Protein AF-A0A7M1SNK4-F1 (afdb_monomer_lite)

Structure (mmCIF, N/CA/C/O backbone):
data_AF-A0A7M1SNK4-F1
#
_entry.id   AF-A0A7M1SNK4-F1
#
loop_
_atom_site.group_PDB
_atom_site.id
_atom_site.type_symbol
_atom_site.label_atom_id
_atom_site.label_alt_id
_atom_site.label_comp_id
_atom_site.label_asym_id
_atom_site.label_entity_id
_atom_site.label_seq_id
_atom_site.pdbx_PDB_ins_code
_atom_site.Cartn_x
_atom_site.Cartn_y
_atom_site.Cartn_z
_atom_site.occupancy
_atom_site.B_iso_or_equiv
_atom_site.auth_seq_id
_atom_site.auth_comp_id
_atom_site.auth_asym_id
_atom_site.auth_atom_id
_atom_site.pdbx_PDB_model_num
ATOM 1 N N . MET A 1 1 ? 9.692 23.765 13.090 1.00 39.50 1 MET A N 1
ATOM 2 C CA . MET A 1 1 ? 8.949 22.627 12.505 1.00 39.50 1 MET A CA 1
ATOM 3 C C . MET A 1 1 ? 9.484 22.427 11.087 1.00 39.50 1 MET A C 1
ATOM 5 O O . MET A 1 1 ? 9.109 23.171 10.196 1.00 39.50 1 MET A O 1
ATOM 9 N N . ALA A 1 2 ? 10.495 21.569 10.906 1.00 40.94 2 ALA A N 1
ATOM 10 C CA . ALA A 1 2 ? 11.241 21.479 9.646 1.00 40.94 2 ALA A CA 1
ATOM 11 C C . ALA A 1 2 ? 10.467 20.641 8.613 1.00 40.94 2 ALA A C 1
ATOM 13 O O . ALA A 1 2 ? 10.282 19.438 8.799 1.00 40.94 2 ALA A O 1
ATOM 14 N N . GLY A 1 3 ? 9.996 21.281 7.541 1.00 42.75 3 GLY A N 1
ATOM 15 C CA . GLY A 1 3 ? 9.395 20.600 6.397 1.00 42.75 3 GLY A CA 1
ATOM 16 C C . GLY A 1 3 ? 10.464 19.819 5.638 1.00 42.75 3 GLY A C 1
ATOM 17 O O . GLY A 1 3 ? 11.304 20.408 4.966 1.00 42.75 3 GLY A O 1
ATOM 18 N N . ARG A 1 4 ? 10.459 18.487 5.763 1.00 48.12 4 ARG A N 1
ATOM 19 C CA . ARG A 1 4 ? 11.282 17.611 4.920 1.00 48.12 4 ARG A CA 1
ATOM 20 C C . ARG A 1 4 ? 10.740 17.664 3.493 1.00 48.12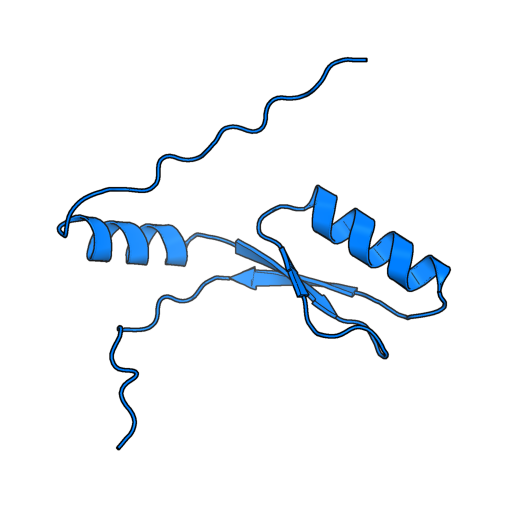 4 ARG A C 1
ATOM 22 O O . ARG A 1 4 ? 9.673 17.121 3.223 1.00 48.12 4 ARG A O 1
ATOM 29 N N . SER A 1 5 ? 11.484 18.321 2.608 1.00 48.00 5 SER A N 1
ATOM 30 C CA . SER A 1 5 ? 11.262 18.270 1.165 1.00 48.00 5 SER A CA 1
ATOM 31 C C . SER A 1 5 ? 11.520 16.838 0.689 1.00 48.00 5 SER A C 1
ATOM 33 O O . SER A 1 5 ? 12.618 16.312 0.870 1.00 48.00 5 SER A O 1
ATOM 35 N N . THR A 1 6 ? 10.500 16.159 0.168 1.00 55.19 6 THR A N 1
ATOM 36 C CA . THR A 1 6 ? 10.666 14.844 -0.464 1.00 55.19 6 THR A CA 1
ATOM 37 C C . THR A 1 6 ? 11.369 15.027 -1.806 1.00 55.19 6 THR A C 1
ATOM 39 O O . THR A 1 6 ? 10.900 15.849 -2.596 1.00 55.19 6 THR A O 1
ATOM 42 N N . PRO A 1 7 ? 12.452 14.288 -2.103 1.00 45.50 7 PRO A N 1
ATOM 43 C CA . PRO A 1 7 ? 13.070 14.353 -3.419 1.00 45.50 7 PRO A CA 1
ATOM 44 C C . PRO A 1 7 ? 12.064 13.865 -4.467 1.00 45.50 7 PRO A C 1
ATOM 46 O O . PRO A 1 7 ? 11.530 12.761 -4.364 1.00 45.50 7 PRO A O 1
ATOM 49 N N . ILE A 1 8 ? 11.780 14.712 -5.455 1.00 56.59 8 ILE A N 1
ATOM 50 C CA . ILE A 1 8 ? 11.036 14.322 -6.651 1.00 56.59 8 ILE A CA 1
ATOM 51 C C . ILE A 1 8 ? 12.018 13.512 -7.495 1.00 56.59 8 ILE A C 1
ATOM 53 O O . ILE A 1 8 ? 12.995 14.061 -8.001 1.00 56.59 8 ILE A O 1
ATOM 57 N N . LEU A 1 9 ? 11.803 12.199 -7.583 1.00 60.03 9 LEU A N 1
ATOM 58 C CA . LEU A 1 9 ? 12.568 11.345 -8.488 1.00 60.03 9 LEU A CA 1
ATOM 59 C C . LEU A 1 9 ? 12.311 11.812 -9.931 1.00 60.03 9 LEU A C 1
ATOM 61 O O . LEU A 1 9 ? 11.147 12.002 -10.301 1.00 60.03 9 LEU A O 1
ATOM 65 N N . PRO A 1 10 ? 13.363 12.029 -10.739 1.00 51.44 10 PRO A N 1
ATOM 66 C CA . PRO A 1 10 ? 13.198 12.439 -12.124 1.00 51.44 10 PRO A CA 1
ATOM 67 C C . PRO A 1 10 ? 12.424 11.358 -12.883 1.00 51.44 10 PRO A C 1
ATOM 69 O O . PRO A 1 10 ? 12.773 10.181 -12.842 1.00 51.44 10 PRO A O 1
ATOM 72 N N . THR A 1 11 ? 11.349 11.765 -13.558 1.00 53.62 11 THR A N 1
ATOM 73 C CA . THR A 1 11 ? 10.635 10.901 -14.505 1.00 53.62 11 THR A CA 1
ATOM 74 C C . THR A 1 11 ? 11.457 10.866 -15.796 1.00 53.62 11 THR A C 1
ATOM 76 O O . THR A 1 11 ? 11.709 11.939 -16.349 1.00 53.62 11 THR A O 1
ATOM 79 N N . PRO A 1 12 ? 11.929 9.700 -16.266 1.00 52.25 12 PRO A N 1
ATOM 80 C CA . PRO A 1 12 ? 12.786 9.642 -17.441 1.00 52.25 12 PRO A CA 1
ATOM 81 C C . PRO A 1 12 ? 11.966 9.949 -18.703 1.00 52.25 12 PRO A C 1
ATOM 83 O O . PRO A 1 12 ? 11.002 9.252 -19.023 1.00 52.25 12 PRO A O 1
ATOM 86 N N . ALA A 1 13 ? 12.336 11.029 -19.391 1.00 54.47 13 ALA A N 1
ATOM 87 C CA . ALA A 1 13 ? 11.773 11.422 -20.678 1.00 54.47 13 ALA A CA 1
ATOM 88 C C . ALA A 1 13 ? 12.445 10.657 -21.837 1.00 54.47 13 ALA A C 1
ATOM 90 O O . ALA A 1 13 ? 13.635 10.357 -21.767 1.00 54.47 13 ALA A O 1
ATOM 91 N N . ASP A 1 14 ? 11.665 10.423 -22.897 1.00 49.78 14 ASP A N 1
ATOM 92 C CA . ASP A 1 14 ? 12.005 9.871 -24.221 1.00 49.78 14 ASP A CA 1
ATOM 93 C C . ASP A 1 14 ? 12.280 8.369 -24.351 1.00 49.78 14 ASP A C 1
ATOM 95 O O . ASP A 1 14 ? 13.040 7.786 -23.596 1.00 49.78 14 ASP A O 1
ATOM 99 N N . SER A 1 15 ? 11.703 7.768 -25.402 1.00 53.69 15 SER A N 1
ATOM 100 C CA . SER A 1 15 ? 11.467 6.342 -25.715 1.00 53.69 15 SER A CA 1
ATOM 101 C C . SER A 1 15 ? 12.637 5.342 -25.617 1.00 53.69 15 SER A C 1
ATOM 103 O O . SER A 1 15 ? 12.442 4.157 -25.867 1.00 53.69 15 SER A O 1
ATOM 105 N N . ARG A 1 16 ? 13.843 5.768 -25.220 1.00 50.66 16 ARG A N 1
ATOM 106 C CA . ARG A 1 16 ? 14.842 4.877 -24.590 1.00 50.66 16 ARG A CA 1
ATOM 107 C C . ARG A 1 16 ? 14.470 4.553 -23.132 1.00 50.66 16 ARG A C 1
ATOM 109 O O . ARG A 1 16 ? 14.990 3.601 -22.566 1.00 50.66 16 ARG A O 1
ATOM 116 N N . SER A 1 17 ? 13.522 5.304 -22.571 1.00 58.34 17 SER A N 1
ATOM 117 C CA . SER A 1 17 ? 13.076 5.254 -21.187 1.00 58.34 17 SER A CA 1
ATOM 118 C C . SER A 1 17 ? 12.135 4.105 -20.861 1.00 58.34 17 SER A C 1
ATOM 120 O O . SER A 1 17 ? 11.955 3.842 -19.685 1.00 58.34 17 SER A O 1
ATOM 122 N N . GLU A 1 18 ? 11.538 3.398 -21.827 1.00 58.91 18 GLU A N 1
ATOM 123 C CA . GLU A 1 18 ? 10.619 2.294 -21.497 1.00 58.91 18 GLU A CA 1
ATOM 124 C C . GLU A 1 18 ? 11.360 1.069 -20.949 1.00 58.91 18 GLU A C 1
ATOM 126 O O . GLU A 1 18 ? 10.912 0.473 -19.970 1.00 58.91 18 GLU A O 1
ATOM 131 N N . ILE A 1 19 ? 12.518 0.730 -21.529 1.00 60.12 19 ILE A N 1
ATOM 132 C CA . ILE A 1 19 ? 13.385 -0.348 -21.028 1.00 60.12 19 ILE A CA 1
ATOM 133 C C . ILE A 1 19 ? 13.950 0.050 -19.658 1.00 60.12 19 ILE A C 1
ATOM 135 O O . ILE A 1 19 ? 13.820 -0.715 -18.700 1.00 60.12 19 ILE A O 1
ATOM 139 N N . ASP A 1 20 ? 14.460 1.280 -19.540 1.00 67.69 20 ASP A N 1
ATOM 140 C CA . ASP A 1 20 ? 14.985 1.823 -18.281 1.00 67.69 20 ASP A CA 1
ATOM 141 C C . ASP A 1 20 ? 13.896 1.922 -17.196 1.00 67.69 20 ASP A C 1
ATOM 143 O O . ASP A 1 20 ? 14.138 1.627 -16.026 1.00 67.69 20 ASP A O 1
ATOM 147 N N . ALA A 1 21 ? 12.665 2.289 -17.562 1.00 68.00 21 ALA A N 1
ATOM 148 C CA . ALA A 1 21 ? 11.532 2.353 -16.646 1.00 68.00 21 ALA A CA 1
ATOM 149 C C . ALA A 1 21 ? 11.077 0.955 -16.228 1.00 68.00 21 ALA A C 1
ATOM 151 O O . ALA A 1 21 ? 10.794 0.738 -15.053 1.00 68.00 21 ALA A O 1
ATOM 152 N N . ALA A 1 22 ? 11.020 -0.009 -17.149 1.00 73.62 22 ALA A N 1
ATOM 153 C CA . ALA A 1 22 ? 10.680 -1.387 -16.815 1.00 73.62 22 ALA A CA 1
ATOM 154 C C . ALA A 1 22 ? 11.702 -1.985 -15.836 1.00 73.62 22 ALA A C 1
ATOM 156 O O . ALA A 1 22 ? 11.313 -2.634 -14.864 1.00 73.62 22 ALA A O 1
ATOM 157 N N . GLU A 1 23 ? 12.994 -1.738 -16.046 1.00 76.06 23 GLU A N 1
ATOM 158 C CA . GLU A 1 23 ? 14.055 -2.158 -15.128 1.00 76.06 23 GLU A CA 1
ATOM 159 C C . GLU A 1 23 ? 13.954 -1.445 -13.770 1.00 76.06 23 GLU A C 1
ATOM 161 O O . GLU A 1 23 ? 13.973 -2.092 -12.717 1.00 76.06 23 GLU A O 1
ATOM 166 N N . PHE A 1 24 ? 13.726 -0.130 -13.780 1.00 77.25 24 PHE A N 1
ATOM 167 C CA . PHE A 1 24 ? 13.495 0.661 -12.573 1.00 77.25 24 PHE A CA 1
ATOM 168 C C . PHE A 1 24 ? 12.294 0.146 -11.764 1.00 77.25 24 PHE A C 1
ATOM 170 O O . PHE A 1 24 ? 12.381 -0.056 -10.549 1.00 77.25 24 PHE A O 1
ATOM 177 N N . PHE A 1 25 ? 11.168 -0.135 -12.423 1.00 79.00 25 PHE A N 1
ATOM 178 C CA . PHE A 1 25 ? 9.961 -0.601 -11.749 1.00 79.00 25 PHE A CA 1
ATOM 179 C C . PHE A 1 25 ? 10.092 -2.028 -11.216 1.00 79.00 25 PHE A C 1
ATOM 181 O O . PHE A 1 25 ? 9.533 -2.307 -10.158 1.00 79.00 25 PHE A O 1
ATOM 188 N N . ARG A 1 26 ? 10.889 -2.904 -11.846 1.00 80.75 26 ARG A N 1
ATOM 189 C CA . ARG A 1 26 ? 11.152 -4.263 -11.328 1.00 80.75 26 ARG A CA 1
ATOM 190 C C . ARG A 1 26 ? 11.795 -4.262 -9.945 1.00 80.75 26 ARG A C 1
ATOM 192 O O . ARG A 1 26 ? 11.592 -5.207 -9.193 1.00 80.75 26 ARG A O 1
ATOM 199 N N . THR A 1 27 ? 12.560 -3.232 -9.598 1.00 84.38 27 THR A N 1
ATOM 200 C CA . THR A 1 27 ? 13.175 -3.092 -8.264 1.00 84.38 27 THR A CA 1
ATOM 201 C C . THR A 1 27 ? 12.384 -2.171 -7.334 1.00 84.38 27 THR A C 1
ATOM 203 O O . THR A 1 27 ? 12.745 -1.991 -6.171 1.00 84.38 27 THR A O 1
ATOM 206 N N . SER A 1 28 ? 11.280 -1.609 -7.826 1.00 88.00 28 SER A N 1
ATOM 207 C CA . SER A 1 28 ? 10.448 -0.669 -7.088 1.00 88.00 28 SER A CA 1
ATOM 208 C C . SER A 1 28 ? 9.354 -1.376 -6.294 1.00 88.00 28 SER A C 1
ATOM 210 O O . SER A 1 28 ? 8.756 -2.365 -6.725 1.00 88.00 28 SER A O 1
ATOM 212 N N . PHE A 1 29 ? 9.044 -0.802 -5.135 1.00 90.69 29 PHE A N 1
ATOM 213 C CA . PHE A 1 29 ? 7.996 -1.280 -4.245 1.00 90.69 29 PHE A CA 1
ATOM 214 C C . PHE A 1 29 ? 6.929 -0.210 -4.033 1.00 90.69 29 PHE A C 1
ATOM 216 O O . PHE A 1 29 ? 7.187 0.992 -4.110 1.00 90.69 29 PHE A O 1
ATOM 223 N N . ALA A 1 30 ? 5.727 -0.662 -3.706 1.00 93.88 30 ALA A N 1
ATOM 224 C CA . ALA A 1 30 ? 4.640 0.172 -3.232 1.00 93.88 30 ALA A CA 1
ATOM 225 C C . ALA A 1 30 ? 3.989 -0.461 -2.000 1.00 93.88 30 ALA A C 1
ATOM 227 O O . ALA A 1 30 ? 4.210 -1.626 -1.677 1.00 93.88 30 ALA A O 1
ATOM 228 N N . VAL A 1 31 ? 3.170 0.316 -1.303 1.00 95.56 31 VAL A N 1
ATOM 229 C CA . VAL A 1 31 ? 2.416 -0.142 -0.140 1.00 95.56 31 VAL A CA 1
ATOM 230 C C . VAL A 1 31 ? 0.946 -0.238 -0.514 1.00 95.56 31 VAL A C 1
ATOM 232 O O . VAL A 1 31 ? 0.287 0.767 -0.785 1.00 95.56 31 VAL A O 1
ATOM 235 N N . LEU A 1 32 ? 0.429 -1.460 -0.522 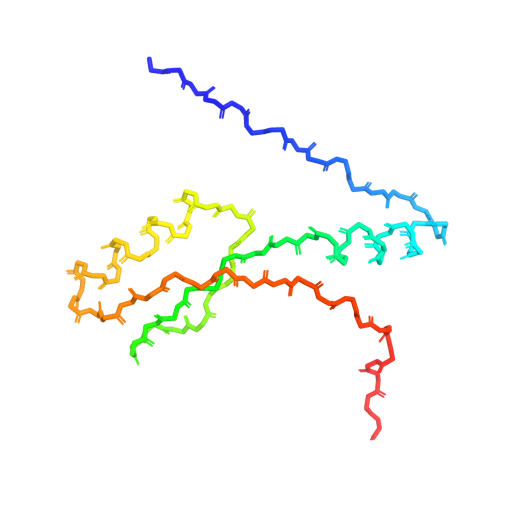1.00 94.94 32 LEU A N 1
ATOM 236 C CA . LEU A 1 32 ? -0.988 -1.746 -0.646 1.00 94.94 32 LEU A CA 1
ATOM 237 C C . LEU A 1 32 ? -1.632 -1.671 0.742 1.00 94.94 32 LEU A C 1
ATOM 239 O O . LEU A 1 32 ? -1.276 -2.421 1.648 1.00 94.94 32 LEU A O 1
ATOM 243 N N . VAL A 1 33 ? -2.611 -0.785 0.889 1.00 92.50 33 VAL A N 1
ATOM 244 C CA . VAL A 1 33 ? -3.481 -0.718 2.064 1.00 92.50 33 VAL A CA 1
ATOM 245 C C . VAL A 1 33 ? -4.743 -1.520 1.778 1.00 92.50 33 VAL A C 1
ATOM 247 O O . VAL A 1 33 ? -5.471 -1.232 0.819 1.00 92.50 33 VAL A O 1
ATOM 250 N N . ARG A 1 34 ? -5.015 -2.513 2.626 1.00 91.81 34 ARG A N 1
ATOM 251 C CA . ARG A 1 34 ? -6.193 -3.381 2.539 1.00 91.81 34 ARG A CA 1
ATOM 252 C C . ARG A 1 34 ? -6.923 -3.368 3.878 1.00 91.81 34 ARG A C 1
ATOM 254 O O . ARG A 1 34 ? -6.325 -3.720 4.879 1.00 91.81 34 ARG A O 1
ATOM 261 N N . GLY A 1 35 ? -8.201 -2.999 3.883 1.00 86.00 35 GLY A N 1
ATOM 262 C CA . GLY A 1 35 ? -9.100 -3.189 5.028 1.00 86.00 35 GLY A CA 1
ATOM 263 C C . GLY A 1 35 ? -10.270 -4.101 4.666 1.00 86.00 35 GLY A C 1
ATOM 264 O O . GLY A 1 35 ? -10.398 -4.519 3.510 1.00 86.00 35 GLY A O 1
ATOM 265 N N . LYS A 1 36 ? -11.140 -4.400 5.636 1.00 80.38 36 LYS A N 1
ATOM 266 C CA . LYS A 1 36 ? -12.411 -5.099 5.384 1.00 80.38 36 LYS A CA 1
ATOM 267 C C . LYS A 1 36 ? -13.401 -4.188 4.664 1.00 80.38 36 LYS A C 1
ATOM 269 O O . LYS A 1 36 ? -14.153 -4.656 3.815 1.00 80.38 36 LYS A O 1
ATOM 274 N N . THR A 1 37 ? -13.386 -2.894 4.989 1.00 73.44 37 THR A N 1
ATOM 275 C CA . THR A 1 37 ? -14.339 -1.901 4.457 1.00 73.44 37 THR A CA 1
ATOM 276 C C . THR A 1 37 ? -13.693 -0.879 3.526 1.00 73.44 37 THR A C 1
ATOM 278 O O . THR A 1 37 ? -14.363 -0.288 2.678 1.00 73.44 37 THR A O 1
ATOM 281 N N . VAL A 1 38 ? -12.383 -0.667 3.652 1.00 68.50 38 VAL A N 1
ATOM 282 C CA . VAL A 1 38 ? -11.634 0.272 2.816 1.00 68.50 38 VAL A CA 1
ATOM 283 C C . VAL A 1 38 ? -11.315 -0.358 1.454 1.00 68.50 38 VAL A C 1
ATOM 285 O O . VAL A 1 38 ? -10.782 -1.466 1.368 1.00 68.50 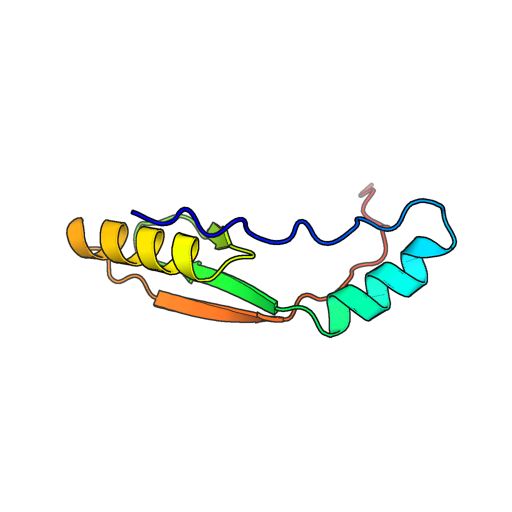38 VAL A O 1
ATOM 288 N N . ARG A 1 39 ? -11.618 0.371 0.366 1.00 78.69 39 ARG A N 1
ATOM 289 C CA . ARG A 1 39 ? -11.177 0.017 -0.996 1.00 78.69 39 ARG A CA 1
ATOM 290 C C . ARG A 1 39 ? -9.656 -0.159 -1.024 1.00 78.69 39 ARG A C 1
ATOM 292 O O . ARG A 1 39 ? -8.937 0.487 -0.276 1.00 78.69 39 ARG A O 1
ATOM 299 N N . ARG A 1 40 ? -9.141 -1.023 -1.897 1.00 86.75 40 ARG A N 1
ATOM 300 C CA . ARG A 1 40 ? -7.689 -1.224 -2.033 1.00 86.75 40 ARG A CA 1
ATOM 301 C C . ARG A 1 40 ? -7.039 0.069 -2.529 1.00 86.75 40 ARG A C 1
ATOM 303 O O . ARG A 1 40 ? -7.342 0.512 -3.634 1.00 86.75 40 ARG A O 1
ATOM 310 N N . HIS A 1 41 ? -6.165 0.660 -1.717 1.00 90.12 41 HIS A N 1
ATOM 311 C CA . HIS A 1 41 ? -5.417 1.868 -2.067 1.00 90.12 41 HIS A CA 1
ATOM 312 C C . HIS A 1 41 ? -3.928 1.554 -2.124 1.00 90.12 41 HIS A C 1
ATOM 314 O O . HIS A 1 41 ? -3.399 0.879 -1.245 1.00 90.12 41 HIS A O 1
ATOM 320 N N . LEU A 1 42 ? -3.256 2.062 -3.152 1.00 93.50 42 LEU A N 1
ATOM 321 C CA . LEU A 1 42 ? -1.836 1.840 -3.382 1.00 93.50 42 LEU A CA 1
ATOM 322 C C . LEU A 1 42 ? -1.084 3.153 -3.147 1.00 93.50 42 LEU A C 1
ATOM 324 O O . LEU A 1 42 ? -1.501 4.208 -3.627 1.00 93.50 42 LEU A O 1
ATOM 328 N N . TYR A 1 43 ? -0.004 3.092 -2.376 1.00 93.69 43 TYR A N 1
ATOM 329 C CA . TYR A 1 43 ? 0.795 4.245 -1.983 1.00 93.69 43 TYR A CA 1
ATOM 330 C C . TYR A 1 43 ? 2.258 4.011 -2.347 1.00 93.69 43 TYR A C 1
ATOM 332 O O . TYR A 1 43 ? 2.850 3.014 -1.950 1.00 93.69 43 TYR A O 1
ATOM 340 N N . PHE A 1 44 ? 2.872 4.972 -3.032 1.00 91.88 44 PHE A N 1
ATOM 341 C CA . PHE A 1 44 ? 4.311 4.954 -3.338 1.00 91.88 44 PHE A CA 1
ATOM 342 C C . PHE A 1 44 ? 5.165 5.589 -2.233 1.00 91.88 44 PHE A C 1
ATOM 344 O O . PHE A 1 44 ? 6.376 5.718 -2.364 1.00 91.88 44 PHE A O 1
ATOM 351 N N . ASN A 1 45 ? 4.539 6.011 -1.131 1.00 91.06 45 ASN A N 1
ATOM 352 C CA . ASN A 1 45 ? 5.238 6.510 0.042 1.00 91.06 45 ASN A CA 1
ATOM 353 C C . ASN A 1 45 ? 4.651 5.886 1.315 1.00 91.06 45 ASN A C 1
ATOM 355 O O . ASN A 1 45 ? 3.432 5.822 1.498 1.00 91.06 45 ASN A O 1
ATOM 359 N N . LEU A 1 46 ? 5.537 5.429 2.199 1.00 90.62 46 LEU A N 1
ATOM 360 C CA . LEU A 1 46 ? 5.152 4.773 3.446 1.00 90.62 46 LEU A CA 1
ATOM 361 C C . LEU A 1 46 ? 4.385 5.707 4.406 1.00 90.62 46 LEU A C 1
ATOM 363 O O . LEU A 1 46 ? 3.344 5.287 4.914 1.00 90.62 46 LEU A O 1
ATOM 367 N N . PRO A 1 47 ? 4.774 6.986 4.609 1.00 95.25 47 PRO A N 1
ATOM 368 C CA . PRO A 1 47 ? 4.072 7.850 5.560 1.00 95.25 47 PRO A CA 1
ATOM 369 C C . PRO A 1 47 ? 2.592 8.098 5.224 1.00 95.25 47 PRO A C 1
ATOM 371 O O . PRO A 1 47 ? 1.764 8.217 6.130 1.00 95.25 47 PRO A O 1
ATOM 374 N N . ALA A 1 48 ? 2.216 8.188 3.943 1.00 92.56 48 ALA A N 1
ATOM 375 C CA . ALA A 1 48 ? 0.810 8.317 3.560 1.00 92.56 48 ALA A CA 1
ATOM 376 C C . ALA A 1 48 ? 0.041 7.013 3.786 1.00 92.56 48 ALA A C 1
ATOM 378 O O . ALA A 1 48 ? -1.102 7.075 4.247 1.00 92.56 48 ALA A O 1
ATOM 379 N N . ALA A 1 49 ? 0.666 5.861 3.522 1.00 94.25 49 ALA A N 1
ATOM 380 C CA . ALA A 1 49 ? 0.074 4.553 3.785 1.00 94.25 49 ALA A CA 1
ATOM 381 C C . ALA A 1 49 ? -0.206 4.361 5.286 1.00 94.25 49 ALA A C 1
ATOM 383 O O . ALA A 1 49 ? -1.320 4.009 5.673 1.00 94.25 49 ALA A O 1
ATOM 384 N N . GLU A 1 50 ? 0.750 4.717 6.149 1.00 95.31 50 GLU A N 1
ATOM 385 C CA . GLU A 1 50 ? 0.580 4.684 7.606 1.00 95.31 50 GLU A CA 1
ATOM 386 C C . GLU A 1 50 ? -0.567 5.583 8.079 1.00 95.31 50 GLU A C 1
ATOM 388 O O . GLU A 1 50 ? -1.387 5.183 8.906 1.00 95.31 50 GLU A O 1
ATOM 393 N N . ARG A 1 51 ? -0.669 6.807 7.541 1.00 94.81 51 ARG A N 1
ATOM 394 C CA . ARG A 1 51 ? -1.790 7.712 7.848 1.00 94.81 51 ARG A CA 1
ATOM 395 C C . ARG A 1 51 ? -3.126 7.139 7.377 1.00 94.81 51 ARG A C 1
ATOM 397 O O . ARG A 1 51 ? -4.150 7.379 8.016 1.00 94.81 51 ARG A O 1
ATOM 404 N N . ALA A 1 52 ? -3.149 6.427 6.254 1.00 92.38 52 ALA A N 1
ATOM 405 C CA . ALA A 1 52 ? -4.353 5.775 5.755 1.00 92.38 52 ALA A CA 1
ATOM 406 C C . ALA A 1 52 ? -4.810 4.649 6.692 1.00 92.38 52 ALA A C 1
ATOM 408 O O . ALA A 1 52 ? -5.976 4.649 7.085 1.00 92.38 52 ALA A O 1
ATOM 409 N N . VAL A 1 53 ? -3.890 3.780 7.123 1.00 93.75 53 VAL A N 1
ATOM 410 C CA . VAL A 1 53 ? -4.183 2.691 8.067 1.00 93.75 53 VAL A CA 1
ATOM 411 C C . VAL A 1 53 ? -4.600 3.218 9.435 1.00 93.75 53 VAL A C 1
ATOM 413 O O . VAL A 1 53 ? -5.651 2.823 9.923 1.00 93.75 53 VAL A O 1
ATOM 416 N N . LYS A 1 54 ? -3.899 4.213 9.995 1.00 95.06 54 LYS A N 1
ATOM 417 C CA . LYS A 1 54 ? -4.309 4.856 11.260 1.00 95.06 54 LYS A CA 1
ATOM 418 C C . LYS A 1 54 ? -5.743 5.387 11.207 1.00 95.06 54 LYS A C 1
ATOM 420 O O . LYS A 1 54 ? -6.504 5.219 12.155 1.00 95.06 54 LYS A O 1
ATOM 425 N N . ARG A 1 55 ? -6.138 6.007 10.088 1.00 92.94 55 ARG A N 1
ATOM 426 C CA . ARG A 1 55 ? -7.518 6.481 9.887 1.00 92.94 55 ARG A CA 1
ATOM 427 C C . ARG A 1 55 ? -8.518 5.341 9.717 1.00 92.94 55 ARG A C 1
ATOM 429 O O . ARG A 1 55 ? -9.675 5.520 10.072 1.00 92.94 55 ARG A O 1
ATOM 436 N N . ALA A 1 56 ? -8.106 4.215 9.144 1.00 91.88 56 ALA A N 1
ATOM 437 C CA . ALA A 1 56 ? -8.952 3.036 9.013 1.00 91.88 56 ALA A CA 1
ATOM 438 C C . ALA A 1 56 ? -9.181 2.364 10.377 1.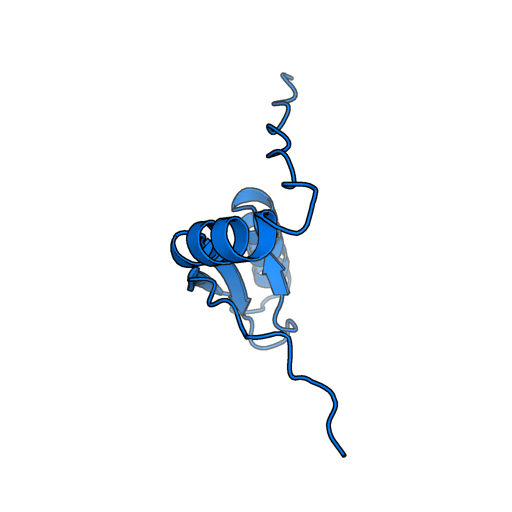00 91.88 56 ALA A C 1
ATOM 440 O O . ALA A 1 56 ? -10.335 2.161 10.748 1.00 91.88 56 ALA A O 1
ATOM 441 N N . HIS A 1 57 ? -8.121 2.171 11.169 1.00 93.75 57 HIS A N 1
ATOM 442 C CA . HIS A 1 57 ? -8.211 1.679 12.549 1.00 93.75 57 HIS A CA 1
ATOM 443 C C . HIS A 1 57 ? -9.077 2.585 13.426 1.00 93.75 57 HIS A C 1
ATOM 445 O O . HIS A 1 57 ? -9.927 2.095 14.159 1.00 93.75 57 HIS A O 1
ATOM 451 N N . ALA A 1 58 ? -8.944 3.910 13.297 1.00 94.44 58 ALA A N 1
ATOM 452 C CA . ALA A 1 58 ? -9.789 4.865 14.022 1.00 94.44 58 ALA A CA 1
ATOM 453 C C . ALA A 1 58 ? -11.290 4.749 13.682 1.00 94.44 58 ALA A C 1
ATOM 455 O O . ALA A 1 58 ? -12.128 5.197 14.458 1.00 94.44 58 ALA A O 1
ATOM 456 N N . ARG A 1 59 ? -11.639 4.151 12.536 1.00 91.50 59 ARG A N 1
ATOM 457 C CA . ARG A 1 59 ? -13.022 3.848 12.133 1.00 91.50 59 ARG A CA 1
ATOM 458 C C . ARG A 1 59 ? -13.451 2.416 12.480 1.00 91.50 59 ARG A C 1
ATOM 460 O O . ARG A 1 59 ? -14.542 2.015 12.090 1.00 91.50 59 ARG A O 1
ATOM 467 N N . GLY A 1 60 ? -12.609 1.651 13.175 1.00 93.06 60 GLY A N 1
ATOM 468 C CA . GLY A 1 60 ? -12.860 0.250 13.520 1.00 93.06 60 GLY A CA 1
ATOM 469 C C . GLY A 1 60 ? -12.626 -0.740 12.375 1.00 93.06 60 GLY A C 1
ATOM 470 O O . GLY A 1 60 ? -13.031 -1.893 12.494 1.00 93.06 60 GLY A O 1
ATOM 471 N N . ASP A 1 61 ? -11.997 -0.317 11.271 1.00 91.31 61 ASP A N 1
ATOM 472 C CA . ASP A 1 61 ? -11.597 -1.244 10.209 1.00 91.31 61 ASP A CA 1
ATOM 473 C C . ASP A 1 61 ? -10.263 -1.905 10.559 1.00 91.31 61 ASP A C 1
ATOM 475 O O . ASP A 1 61 ? -9.352 -1.251 11.061 1.00 91.31 61 ASP A O 1
ATOM 479 N N . ASP A 1 62 ? -10.138 -3.184 10.238 1.00 90.88 62 ASP A N 1
ATOM 480 C CA . ASP A 1 62 ? -8.948 -4.000 10.456 1.00 90.88 62 ASP A CA 1
ATOM 481 C C . ASP A 1 62 ? -8.051 -3.911 9.216 1.00 90.88 62 ASP A C 1
ATOM 483 O O . ASP A 1 62 ? -8.072 -4.771 8.334 1.00 90.88 62 ASP A O 1
ATOM 487 N N . ALA A 1 63 ? -7.384 -2.763 9.073 1.00 93.12 63 ALA A N 1
ATOM 488 C CA . ALA A 1 63 ? -6.575 -2.454 7.903 1.00 93.12 63 ALA A CA 1
ATOM 489 C C . ALA A 1 63 ? -5.105 -2.857 8.075 1.00 93.12 63 ALA A C 1
ATOM 491 O O . ALA A 1 63 ? -4.492 -2.611 9.114 1.00 93.12 63 ALA A O 1
ATOM 492 N N . GLU A 1 64 ? -4.525 -3.386 7.002 1.00 93.56 64 GLU A N 1
ATOM 493 C CA . GLU A 1 64 ? -3.158 -3.893 6.925 1.00 93.56 64 GLU A CA 1
ATOM 494 C C . GLU A 1 64 ? -2.325 -3.114 5.896 1.00 93.56 64 GLU A C 1
ATOM 496 O O . GLU A 1 64 ? -2.846 -2.597 4.898 1.00 93.56 64 GLU A O 1
ATOM 501 N N . LEU A 1 65 ? -1.010 -3.064 6.138 1.00 95.19 65 LEU A N 1
ATOM 502 C CA . LEU A 1 65 ? -0.002 -2.586 5.192 1.00 95.19 65 LEU A CA 1
ATOM 503 C C . LEU A 1 65 ? 0.694 -3.785 4.554 1.00 95.19 65 LEU A C 1
ATOM 505 O O . LEU A 1 65 ? 1.316 -4.583 5.250 1.00 95.19 65 LEU A O 1
ATOM 509 N N . ILE A 1 66 ? 0.630 -3.878 3.231 1.00 95.25 66 ILE A N 1
ATOM 510 C CA . ILE A 1 66 ? 1.261 -4.951 2.466 1.00 95.25 66 ILE A CA 1
ATOM 511 C C . ILE A 1 66 ? 2.280 -4.314 1.527 1.00 95.25 66 ILE A C 1
ATOM 513 O O . ILE A 1 66 ? 1.917 -3.518 0.660 1.00 95.25 66 ILE A O 1
ATOM 517 N N . LEU A 1 67 ? 3.559 -4.648 1.694 1.00 94.81 67 LEU A N 1
ATOM 518 C CA . LEU A 1 67 ? 4.593 -4.248 0.744 1.00 94.81 67 LEU A CA 1
ATOM 519 C C . LEU A 1 67 ? 4.452 -5.102 -0.521 1.00 94.81 67 LEU A C 1
ATOM 521 O O . LEU A 1 67 ? 4.449 -6.329 -0.445 1.00 94.81 67 LEU A O 1
ATOM 525 N N . VAL A 1 68 ? 4.321 -4.456 -1.676 1.00 94.50 68 VAL A N 1
ATOM 526 C CA . VAL A 1 68 ? 4.154 -5.115 -2.975 1.00 94.50 68 VAL A CA 1
ATOM 527 C C . VAL A 1 68 ? 5.240 -4.661 -3.939 1.00 94.50 68 VAL A C 1
ATOM 529 O O . VAL A 1 68 ? 5.615 -3.490 -3.952 1.00 94.50 68 VAL A O 1
ATOM 532 N N . GLN A 1 69 ? 5.744 -5.588 -4.746 1.00 92.75 69 GLN A N 1
ATOM 533 C CA . GLN A 1 69 ? 6.684 -5.293 -5.823 1.00 92.75 69 GLN A CA 1
ATOM 534 C C . GLN A 1 69 ? 5.913 -4.882 -7.078 1.00 92.75 69 GLN A C 1
ATOM 536 O O . GLN A 1 69 ? 4.875 -5.469 -7.397 1.00 92.75 69 GLN A O 1
ATOM 541 N N . LEU A 1 70 ? 6.407 -3.868 -7.785 1.00 89.62 70 LEU A N 1
ATOM 542 C CA . LEU A 1 70 ? 5.820 -3.447 -9.050 1.00 89.62 70 LEU A CA 1
ATOM 543 C C . LEU A 1 70 ? 6.324 -4.353 -10.173 1.00 89.62 70 LEU A C 1
ATOM 545 O O . LEU A 1 70 ? 7.513 -4.643 -10.283 1.00 89.62 70 LEU A O 1
ATOM 549 N N . VAL A 1 71 ? 5.396 -4.802 -11.013 1.00 87.81 71 VAL A N 1
ATOM 550 C CA . VAL A 1 71 ? 5.705 -5.617 -12.186 1.00 87.81 71 VAL A CA 1
ATOM 551 C C . VAL A 1 71 ? 5.286 -4.817 -13.416 1.00 87.81 71 VAL A C 1
ATOM 553 O O . VAL A 1 71 ? 4.094 -4.523 -13.547 1.00 87.81 71 VAL A O 1
ATOM 556 N N . PRO A 1 72 ? 6.228 -4.420 -14.291 1.00 82.88 72 PRO A N 1
ATOM 557 C CA . PRO A 1 72 ? 5.875 -3.762 -15.538 1.00 82.88 72 PRO A CA 1
ATOM 558 C C . PRO A 1 72 ? 5.062 -4.727 -16.404 1.00 82.88 72 PRO A C 1
ATOM 560 O O . PRO A 1 72 ? 5.369 -5.917 -16.482 1.00 82.88 72 PRO A O 1
ATOM 563 N N . VAL A 1 73 ? 4.018 -4.203 -17.038 1.00 82.94 73 VAL A N 1
ATOM 564 C CA . VAL A 1 73 ? 3.224 -4.922 -18.034 1.00 82.94 73 VAL A CA 1
ATOM 565 C C . VAL A 1 73 ? 3.482 -4.284 -19.388 1.00 82.94 73 VAL A C 1
ATOM 567 O O . VAL A 1 73 ? 3.520 -3.057 -19.488 1.00 82.94 73 VAL A O 1
ATOM 570 N N . ASP A 1 74 ? 3.661 -5.104 -20.420 1.00 74.56 74 ASP A N 1
ATOM 571 C CA . ASP A 1 74 ? 3.767 -4.601 -21.786 1.00 74.56 74 ASP A CA 1
ATOM 572 C C . ASP A 1 74 ? 2.451 -3.890 -22.134 1.00 74.56 74 ASP A C 1
ATOM 574 O O . ASP A 1 74 ? 1.369 -4.399 -21.830 1.00 74.56 74 ASP A O 1
ATOM 578 N N . GLY A 1 75 ? 2.519 -2.702 -22.742 1.00 63.31 75 GLY A N 1
ATOM 579 C CA . GLY A 1 75 ? 1.375 -1.817 -23.022 1.00 63.31 75 GLY A CA 1
ATOM 580 C C . GLY A 1 75 ? 0.298 -2.366 -23.980 1.00 63.31 75 GLY A C 1
ATOM 581 O O . GLY A 1 75 ? -0.458 -1.594 -24.567 1.00 63.31 75 GLY A O 1
ATOM 582 N N . GLY A 1 76 ?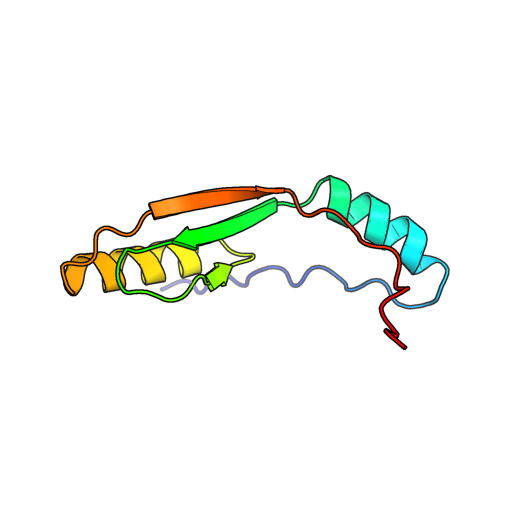 0.199 -3.684 -24.160 1.00 60.84 76 GLY A N 1
ATOM 583 C CA . GLY A 1 76 ? -0.802 -4.386 -24.961 1.00 60.84 76 GLY A CA 1
ATOM 584 C C . GLY A 1 76 ? -2.129 -4.547 -24.220 1.00 60.84 76 GLY A C 1
ATOM 585 O O . GLY A 1 76 ? -2.498 -5.643 -23.811 1.00 60.84 76 GLY A O 1
ATOM 586 N N . GLY A 1 77 ? -2.846 -3.440 -24.032 1.00 52.59 77 GLY A N 1
ATOM 587 C CA . GLY A 1 77 ? -4.133 -3.403 -23.336 1.00 52.59 77 GLY A CA 1
ATOM 588 C C . GLY A 1 77 ? -5.303 -2.889 -24.171 1.00 52.59 77 GLY A C 1
ATOM 589 O O . GLY A 1 77 ? -6.260 -2.386 -23.588 1.00 52.59 77 GLY A O 1
ATOM 590 N N . ARG A 1 78 ? -5.255 -2.978 -25.507 1.00 51.19 78 ARG A N 1
ATOM 591 C CA . ARG A 1 78 ? -6.462 -2.846 -26.336 1.00 51.19 78 ARG A CA 1
ATOM 592 C C . ARG A 1 78 ? -7.125 -4.221 -26.400 1.00 51.19 78 ARG A C 1
ATOM 594 O O . ARG A 1 78 ? -6.586 -5.133 -27.015 1.00 51.19 78 ARG A O 1
ATOM 601 N N . ARG A 1 79 ? -8.237 -4.374 -25.681 1.00 57.41 79 ARG A N 1
ATOM 602 C CA . ARG A 1 79 ? -9.124 -5.536 -25.794 1.00 57.41 79 ARG A CA 1
ATOM 603 C C . ARG A 1 79 ? -10.099 -5.262 -26.936 1.00 57.41 79 ARG A C 1
ATOM 605 O O . ARG A 1 79 ? -10.850 -4.292 -26.834 1.00 57.41 79 ARG A O 1
ATOM 612 N N . ASP A 1 80 ? -10.038 -6.090 -27.970 1.00 51.72 80 ASP A N 1
ATOM 613 C CA . ASP A 1 80 ? -11.189 -6.401 -28.823 1.00 51.72 80 ASP A CA 1
ATOM 614 C C . ASP A 1 80 ? -11.971 -7.565 -28.187 1.00 51.72 80 ASP A C 1
ATOM 616 O O . ASP A 1 80 ? -11.332 -8.387 -27.480 1.00 51.72 80 ASP A O 1
#

Secondary structure (DSSP, 8-state):
----PPP-PPPPPSTTHHHHHHHHHHT-EEEEEE-SSSPPEEESSHHHHHHHHHHHHTTT---EEEEEE-----S-----

Sequence (80 aa):
MAGRSTPILPTPADSRSEIDAAEFFRTSFAVLVRGKTVRRHLYFNLPAAERAVKRAHARGDDAELILVQLVPVDGGGRRD

Organism: NCBI:txid2779775

Foldseek 3Di:
DDDPDDDDDDDDDDDVCVVVVQVVQQPAKWKWKDWPPDDTDIGSDDVVSVVVVVVCVVVVIPIDIDIDRGHDDDPPPDDD

pLDDT: mean 77.07, std 18.03, range [39.5, 95.5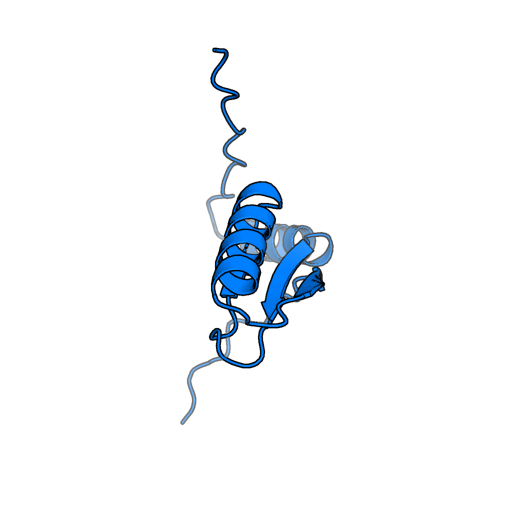6]

Radius of gyration: 16.44 Å; chains: 1; bounding box: 29×29×43 Å